Protein AF-A0AA91J9B1-F1 (afdb_monomer_lite)

Sequence (90 aa):
MLNTQFSPWPSFTQEEADAVSQVLLSNKVNYWTGTECREFEKEFAAWAGTDYAVALANGTLALDVALQAMGIGEGIVCQMTKRFTLSMTR

Secondary structure (DSSP, 8-state):
----SSPPSS---HHHHHHHHHHHHHT--STTT--HHHHHHHHHHHHHT-S-----S-HHHHHHHHHHHTT--TT--B--SSS--B----

Radius of gyration: 18.61 Å; chains: 1; bounding box: 40×42×41 Å

Organism: Faucicola osloensis (NCBI:txid34062)

pLDDT: mean 83.71, std 16.19, range [38.09, 97.62]

InterPro domains:
  IPR000653 DegT/DnrJ/EryC1/StrS aminotransferase [PF01041] (13-80)
  IPR015421 Pyridoxal phosphate-dependent transferase, major domain [G3DSA:3.40.640.10] (3-85)
  IPR015424 Pyridoxal phosphate-dependent transferase [SSF53383] (7-75)

Structure (mmCIF, N/CA/C/O backbone):
data_AF-A0AA91J9B1-F1
#
_entry.id   AF-A0AA91J9B1-F1
#
loop_
_atom_site.group_PDB
_atom_site.id
_atom_site.type_symbol
_atom_site.label_atom_id
_atom_site.label_alt_id
_atom_site.label_comp_id
_atom_site.label_asym_id
_atom_site.label_entity_id
_atom_site.label_seq_id
_atom_site.pdbx_PDB_ins_code
_atom_site.Cartn_x
_atom_site.Cartn_y
_atom_site.Cartn_z
_atom_site.occupancy
_atom_site.B_iso_or_equiv
_atom_site.auth_seq_id
_atom_site.auth_comp_id
_atom_site.auth_asym_id
_atom_site.auth_atom_id
_atom_site.pdbx_PDB_model_num
ATOM 1 N N . MET A 1 1 ? -7.771 28.305 10.579 1.00 53.78 1 MET A N 1
ATOM 2 C CA . MET A 1 1 ? -8.366 27.507 9.486 1.00 53.78 1 MET A CA 1
ATOM 3 C C . MET A 1 1 ? -8.081 28.246 8.189 1.00 53.78 1 MET A C 1
ATOM 5 O O . MET A 1 1 ? -8.303 29.451 8.156 1.00 53.78 1 MET A O 1
ATOM 9 N N . LEU A 1 2 ? -7.482 27.586 7.195 1.00 54.97 2 LEU A N 1
ATOM 10 C CA . LEU A 1 2 ? -7.172 28.210 5.904 1.00 54.97 2 LEU A CA 1
ATOM 11 C C . LEU A 1 2 ? -8.498 28.543 5.211 1.00 54.97 2 LEU A C 1
ATOM 13 O O . LEU A 1 2 ? -9.292 27.650 4.940 1.00 54.97 2 LEU A O 1
ATOM 17 N N . ASN A 1 3 ? -8.773 29.831 5.014 1.00 61.12 3 ASN A N 1
ATOM 18 C CA . ASN A 1 3 ? -10.029 30.316 4.445 1.00 61.12 3 ASN A CA 1
ATOM 19 C C . ASN A 1 3 ? -9.965 30.215 2.910 1.00 61.12 3 ASN A C 1
ATOM 21 O O . ASN A 1 3 ? -9.839 31.221 2.215 1.00 61.12 3 ASN A O 1
ATOM 25 N N . THR A 1 4 ? -9.930 28.984 2.393 1.00 76.62 4 THR A N 1
ATOM 26 C CA . THR A 1 4 ? -9.816 28.675 0.960 1.00 76.62 4 THR A CA 1
ATOM 27 C C . THR A 1 4 ? -11.034 27.901 0.470 1.00 76.62 4 THR A C 1
ATOM 29 O O . THR A 1 4 ? -11.628 27.133 1.216 1.00 76.62 4 THR A O 1
ATOM 32 N N . GLN A 1 5 ? -11.379 28.062 -0.810 1.00 78.56 5 GLN A N 1
ATOM 33 C CA . GLN A 1 5 ? -12.467 27.324 -1.470 1.00 78.56 5 GLN A CA 1
ATOM 34 C C . GLN A 1 5 ? -12.182 25.815 -1.613 1.00 78.56 5 GLN A C 1
ATOM 36 O O . GLN A 1 5 ? -13.083 25.035 -1.906 1.00 78.56 5 GLN A O 1
ATOM 41 N N . PHE A 1 6 ? -10.930 25.407 -1.410 1.00 78.25 6 PHE A N 1
ATOM 42 C CA . PHE A 1 6 ? -10.484 24.022 -1.474 1.00 78.25 6 PHE A CA 1
ATOM 43 C C . PHE A 1 6 ? -10.335 23.431 -0.076 1.00 78.25 6 PHE A C 1
ATOM 45 O O . PHE A 1 6 ? -9.934 24.135 0.857 1.00 78.25 6 PHE A O 1
ATOM 52 N N . SER A 1 7 ? -10.596 22.127 0.036 1.00 77.62 7 SER A N 1
ATOM 53 C CA . SER A 1 7 ? -10.265 21.359 1.232 1.00 77.62 7 SER A CA 1
ATOM 54 C C . SER A 1 7 ? -8.769 21.490 1.551 1.00 77.62 7 SER A C 1
ATOM 56 O O . SER A 1 7 ? -7.944 21.476 0.630 1.00 77.62 7 SER A O 1
ATOM 58 N N . PRO A 1 8 ? -8.398 21.624 2.835 1.00 85.00 8 PRO A N 1
ATOM 59 C CA . PRO A 1 8 ? -6.998 21.654 3.240 1.00 85.00 8 PRO A CA 1
ATOM 60 C C . PRO A 1 8 ? -6.312 20.332 2.876 1.00 85.00 8 PRO A C 1
ATOM 62 O O . PRO A 1 8 ? -6.939 19.280 2.905 1.00 85.00 8 PRO A O 1
ATOM 65 N N . TRP A 1 9 ? -5.023 20.376 2.534 1.00 81.31 9 TRP A N 1
ATOM 66 C CA . TRP A 1 9 ? -4.254 19.176 2.198 1.00 81.31 9 TRP A CA 1
ATOM 67 C C . TRP A 1 9 ? -3.155 18.913 3.237 1.00 81.31 9 TRP A C 1
ATOM 69 O O . TRP A 1 9 ? -2.380 19.833 3.516 1.00 81.31 9 TRP A O 1
ATOM 79 N N . PRO A 1 10 ? -3.026 17.681 3.767 1.00 86.44 10 PRO A N 1
ATOM 80 C CA . PRO A 1 10 ? -3.935 16.540 3.600 1.00 86.44 10 PRO A CA 1
ATOM 81 C C . PRO A 1 10 ? -5.266 16.742 4.350 1.00 86.44 10 PRO A C 1
ATOM 83 O O . PRO A 1 10 ? -5.307 17.411 5.383 1.00 86.44 10 PRO A O 1
ATOM 86 N N . SER A 1 11 ? -6.344 16.154 3.827 1.00 87.38 11 SER A N 1
ATOM 87 C CA . SER A 1 11 ? -7.665 16.144 4.466 1.00 87.38 11 SER A CA 1
ATOM 88 C C . SER A 1 11 ? -7.978 14.723 4.904 1.00 87.38 11 SER A C 1
ATOM 90 O O . SER A 1 11 ? -7.998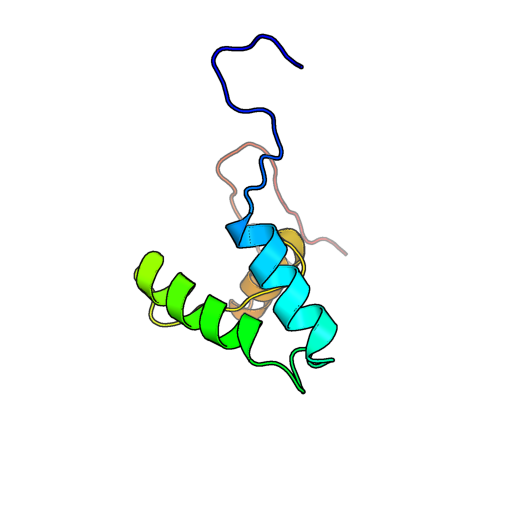 13.835 4.061 1.00 87.38 11 SER A O 1
ATOM 92 N N . PHE A 1 12 ? -8.249 14.534 6.191 1.00 90.69 12 PHE A N 1
ATOM 93 C CA . PHE A 1 12 ? -8.705 13.265 6.750 1.00 90.69 12 PHE A CA 1
ATOM 94 C C . PHE A 1 12 ? -10.092 13.455 7.362 1.00 90.69 12 PHE A C 1
ATOM 96 O O . PHE A 1 12 ? -10.403 14.513 7.917 1.00 90.69 12 PHE A O 1
ATOM 103 N N . THR A 1 13 ? -10.916 12.429 7.258 1.00 93.19 13 THR A N 1
ATOM 104 C CA . THR A 1 13 ? -12.248 12.305 7.841 1.00 93.19 13 THR A CA 1
ATOM 105 C C . THR A 1 13 ? -12.223 11.300 8.997 1.00 93.19 13 THR A C 1
ATOM 107 O O . THR A 1 13 ? -11.195 10.693 9.310 1.00 93.19 13 THR A O 1
ATOM 110 N N . GLN A 1 14 ? -13.366 11.130 9.668 1.00 95.44 14 GLN A N 1
ATOM 111 C CA . GLN A 1 14 ? -13.495 10.136 10.734 1.00 95.44 14 GLN A CA 1
ATOM 112 C C . GLN A 1 14 ? -13.321 8.703 10.205 1.00 95.44 14 GLN A C 1
ATOM 114 O O . GLN A 1 14 ? -12.810 7.853 10.924 1.00 95.44 14 GLN A O 1
ATOM 119 N N . GLU A 1 15 ? -13.685 8.454 8.946 1.00 95.12 15 GLU A N 1
ATOM 120 C CA . GLU A 1 15 ? -13.577 7.138 8.318 1.00 95.12 15 GLU A CA 1
ATOM 121 C C . GLU A 1 15 ? -12.120 6.660 8.251 1.00 95.12 15 GLU A C 1
ATOM 123 O O . GLU A 1 15 ? -11.819 5.554 8.703 1.00 95.12 15 GLU A O 1
ATOM 128 N N . GLU A 1 16 ? -11.186 7.506 7.789 1.00 93.69 16 GLU A N 1
ATOM 129 C CA . GLU A 1 16 ? -9.768 7.127 7.761 1.00 93.69 16 GLU A CA 1
ATOM 130 C C . GLU A 1 16 ? -9.197 6.947 9.175 1.00 93.69 16 GLU A C 1
ATOM 132 O O . GLU A 1 16 ? -8.378 6.055 9.407 1.00 93.69 16 GLU A O 1
ATOM 137 N N . ALA A 1 17 ? -9.633 7.767 10.138 1.00 96.38 17 ALA A N 1
ATOM 138 C CA . ALA A 1 17 ? -9.188 7.653 11.527 1.00 96.38 17 ALA A CA 1
ATOM 139 C C . ALA A 1 17 ? -9.647 6.333 12.172 1.00 96.38 17 ALA A C 1
ATOM 141 O O . ALA A 1 17 ? -8.856 5.665 12.848 1.00 96.38 17 ALA A O 1
ATOM 142 N N . ASP A 1 18 ? -10.897 5.935 11.934 1.00 97.06 18 ASP A N 1
ATOM 143 C CA . ASP A 1 18 ? -11.465 4.694 12.455 1.00 97.06 18 ASP A CA 1
ATOM 144 C C . ASP A 1 18 ? -10.796 3.471 11.825 1.00 97.06 18 ASP A C 1
ATOM 146 O O . ASP A 1 18 ? -10.440 2.538 12.549 1.00 97.06 18 ASP A O 1
ATOM 150 N N . ALA A 1 19 ? -10.544 3.497 10.512 1.00 94.94 19 ALA A N 1
ATOM 151 C CA . ALA A 1 19 ? -9.829 2.429 9.817 1.00 94.94 19 ALA A CA 1
ATOM 152 C C . ALA A 1 19 ? -8.427 2.213 10.414 1.00 94.94 19 ALA A C 1
ATOM 154 O O . ALA A 1 19 ? -8.075 1.099 10.807 1.00 94.94 19 ALA A O 1
ATOM 155 N N . VAL A 1 20 ? -7.646 3.286 10.591 1.00 95.06 20 VAL A N 1
ATOM 156 C CA . VAL A 1 20 ? -6.307 3.197 11.203 1.00 95.06 20 VAL A CA 1
ATOM 157 C C . VAL A 1 20 ? -6.384 2.688 12.647 1.00 95.06 20 VAL A C 1
ATOM 159 O O . VAL A 1 20 ? -5.584 1.838 13.047 1.00 95.06 20 VAL A O 1
ATOM 162 N N . SER A 1 21 ? -7.358 3.165 13.427 1.00 96.56 21 SER A N 1
ATOM 163 C CA . SER A 1 21 ? -7.570 2.734 14.814 1.00 96.56 21 SER A CA 1
ATOM 164 C C . SER A 1 21 ? -7.845 1.230 14.913 1.00 96.56 21 SER A C 1
ATOM 166 O O . SER A 1 21 ? -7.232 0.542 15.733 1.00 96.56 21 SER A O 1
ATOM 168 N N . GLN A 1 22 ? -8.695 0.687 14.038 1.00 95.00 22 GLN A N 1
ATOM 169 C CA . GLN A 1 22 ? -9.010 -0.744 14.008 1.00 95.00 22 GLN A CA 1
ATOM 170 C C . GLN A 1 22 ? -7.766 -1.599 13.741 1.00 95.00 22 GLN A C 1
ATOM 172 O O . GLN A 1 22 ? -7.526 -2.579 14.453 1.00 95.00 22 GLN A O 1
ATOM 177 N N . VAL A 1 23 ? -6.926 -1.202 12.781 1.00 95.19 23 VAL A N 1
ATOM 178 C CA . VAL A 1 23 ? -5.680 -1.920 12.466 1.00 95.19 23 VAL A CA 1
ATOM 179 C C . VAL A 1 23 ? -4.718 -1.894 13.646 1.00 95.19 23 VAL A C 1
ATOM 181 O O . VAL A 1 23 ? -4.195 -2.943 14.034 1.00 95.19 23 VAL A O 1
ATOM 184 N N . LEU A 1 24 ? -4.524 -0.725 14.259 1.00 95.19 24 LEU A N 1
ATOM 185 C CA . LEU A 1 24 ? -3.638 -0.570 15.413 1.00 95.19 24 LEU A CA 1
ATOM 186 C C . LEU A 1 24 ? -4.105 -1.414 16.605 1.00 95.19 24 LEU A C 1
ATOM 188 O O . LE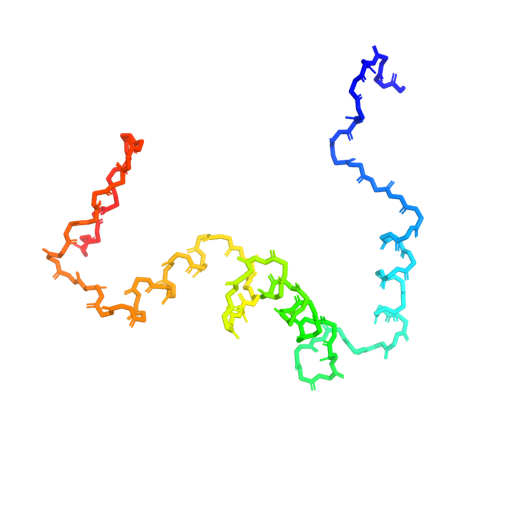U A 1 24 ? -3.315 -2.176 17.163 1.00 95.19 24 LEU A O 1
ATOM 192 N N . LEU A 1 25 ? -5.391 -1.338 16.961 1.00 95.88 25 LEU A N 1
ATOM 193 C CA . LEU A 1 25 ? -5.959 -2.085 18.088 1.00 95.88 25 LEU A CA 1
ATOM 194 C C . LEU A 1 25 ? -5.992 -3.601 17.839 1.00 95.88 25 LEU A C 1
ATOM 196 O O . LEU A 1 25 ? -5.927 -4.381 18.789 1.00 95.88 25 LEU A O 1
ATOM 200 N N . SER A 1 26 ? -6.036 -4.036 16.576 1.00 94.00 26 SER A N 1
ATOM 201 C CA . SER A 1 26 ? -5.983 -5.459 16.220 1.00 94.00 26 SER A CA 1
ATOM 202 C C . SER A 1 26 ? -4.607 -6.108 16.432 1.00 94.00 26 SER A C 1
ATOM 204 O O . SER A 1 26 ? -4.513 -7.336 16.439 1.00 94.00 26 SER A O 1
ATOM 206 N N . ASN A 1 27 ? -3.536 -5.312 16.578 1.00 93.12 27 ASN A N 1
ATOM 207 C CA . ASN A 1 27 ? -2.127 -5.742 16.559 1.00 93.12 27 ASN A CA 1
ATOM 208 C C . ASN A 1 27 ? -1.678 -6.458 15.264 1.00 93.12 27 ASN A C 1
ATOM 210 O O . ASN A 1 27 ? -0.564 -6.984 15.186 1.00 93.12 27 ASN A O 1
ATOM 214 N N . LYS A 1 28 ? -2.505 -6.461 14.213 1.00 93.44 28 LYS A N 1
ATOM 215 C CA . LYS A 1 28 ? -2.209 -7.077 12.912 1.00 93.44 28 LYS A CA 1
ATOM 216 C C . LYS A 1 28 ? -1.654 -6.048 11.925 1.00 93.44 28 LYS A C 1
ATOM 218 O O . LYS A 1 28 ? -2.221 -5.794 10.871 1.00 93.44 28 LYS A O 1
ATOM 223 N N . VAL A 1 29 ? -0.535 -5.435 12.298 1.00 91.50 29 VAL A N 1
ATOM 224 C CA . VAL A 1 29 ? 0.012 -4.234 11.637 1.00 91.50 29 VAL A CA 1
ATOM 225 C C . VAL A 1 29 ? 0.957 -4.518 10.464 1.00 91.50 29 VAL A C 1
ATOM 227 O O . VAL A 1 29 ? 1.630 -3.614 9.977 1.00 91.50 29 VAL A O 1
ATOM 230 N N . ASN A 1 30 ? 1.084 -5.772 10.032 1.00 90.75 30 ASN A N 1
ATOM 231 C CA . ASN A 1 30 ? 1.996 -6.145 8.956 1.00 90.75 30 ASN A CA 1
ATOM 232 C C . ASN A 1 30 ? 1.353 -7.135 7.983 1.00 90.75 30 ASN A C 1
ATOM 234 O O . ASN A 1 30 ? 0.315 -7.725 8.260 1.00 90.75 30 ASN A O 1
ATOM 238 N N . TYR A 1 31 ? 2.022 -7.346 6.855 1.00 88.50 31 TYR A N 1
ATOM 239 C CA . TYR A 1 31 ? 1.544 -8.180 5.752 1.00 88.50 31 TYR A CA 1
ATOM 240 C C . TYR A 1 31 ? 1.439 -9.686 6.084 1.00 88.50 31 TYR A C 1
ATOM 242 O O . TYR A 1 31 ? 0.817 -10.457 5.347 1.00 88.50 31 TYR A O 1
ATOM 250 N N . TRP A 1 32 ? 2.082 -10.123 7.173 1.00 86.75 32 TRP A N 1
ATOM 251 C CA . TRP A 1 32 ? 2.046 -11.508 7.643 1.00 86.75 32 TRP A CA 1
ATOM 252 C C . TRP A 1 32 ? 0.818 -11.780 8.514 1.00 86.75 32 TRP A C 1
ATOM 254 O O . TRP A 1 32 ? 0.198 -12.833 8.394 1.00 86.75 32 TRP A O 1
ATOM 264 N N . THR A 1 33 ? 0.472 -10.848 9.405 1.00 86.94 33 THR A N 1
ATOM 265 C CA . THR A 1 33 ? -0.615 -11.017 10.382 1.00 86.94 33 THR A CA 1
ATOM 266 C C . THR A 1 33 ? -1.913 -10.318 9.985 1.00 86.94 33 THR A C 1
ATOM 268 O O . THR A 1 33 ? -2.981 -10.736 10.436 1.00 86.94 33 THR A O 1
ATOM 271 N N . GLY A 1 34 ? -1.831 -9.269 9.167 1.00 90.69 34 GLY A N 1
ATOM 272 C CA . GLY A 1 34 ? -2.947 -8.454 8.698 1.00 90.69 34 GLY A CA 1
ATOM 273 C C . GLY A 1 34 ? -3.321 -8.724 7.245 1.00 90.69 34 GLY A C 1
ATOM 274 O O . GLY A 1 34 ? -2.514 -9.191 6.441 1.00 90.69 34 GLY A O 1
ATOM 275 N N . THR A 1 35 ? -4.576 -8.425 6.916 1.00 94.25 35 THR A N 1
ATOM 276 C CA . THR A 1 35 ? -5.156 -8.616 5.577 1.00 94.25 35 THR A CA 1
ATOM 277 C C . THR A 1 35 ? -5.453 -7.308 4.856 1.00 94.25 35 THR A C 1
ATOM 279 O O . THR A 1 35 ? -5.632 -7.343 3.647 1.00 94.25 35 THR A O 1
ATOM 282 N N . GLU A 1 36 ? -5.439 -6.169 5.554 1.00 94.62 36 GLU A N 1
ATOM 283 C CA . GLU A 1 36 ? -5.805 -4.851 5.010 1.00 94.62 36 GLU A CA 1
ATOM 284 C C . GLU A 1 36 ? -5.114 -4.524 3.688 1.00 94.62 36 GLU A C 1
ATOM 286 O O . GLU A 1 36 ? -5.767 -4.147 2.724 1.00 94.62 36 GLU A O 1
ATOM 291 N N . CYS A 1 37 ? -3.798 -4.743 3.587 1.00 93.56 37 CYS A N 1
ATOM 292 C CA . CYS A 1 37 ? -3.088 -4.470 2.339 1.00 93.56 37 CYS A CA 1
ATOM 293 C C . CYS A 1 37 ? -3.518 -5.392 1.186 1.00 93.56 37 CYS A C 1
ATOM 295 O O . CYS A 1 37 ? -3.526 -4.950 0.043 1.00 93.56 37 CYS A O 1
ATOM 297 N N . ARG A 1 38 ? -3.899 -6.647 1.467 1.00 94.12 38 ARG A N 1
ATOM 298 C CA . ARG A 1 38 ? -4.374 -7.590 0.439 1.00 94.12 38 ARG A CA 1
ATOM 299 C C . ARG A 1 38 ? -5.777 -7.243 -0.035 1.00 94.12 38 ARG A C 1
ATOM 301 O O . ARG A 1 38 ? -6.076 -7.409 -1.212 1.00 94.12 38 ARG A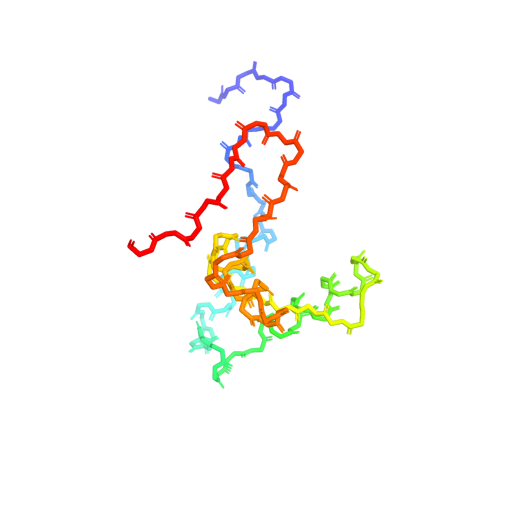 O 1
ATOM 308 N N . GLU A 1 39 ? -6.642 -6.802 0.874 1.00 95.25 39 GLU A N 1
ATOM 309 C CA . GLU A 1 39 ? -7.979 -6.340 0.497 1.00 95.25 39 GLU A CA 1
ATOM 310 C C . GLU A 1 39 ? -7.885 -5.030 -0.292 1.00 95.25 39 GLU A C 1
ATOM 312 O O . GLU A 1 39 ? -8.452 -4.945 -1.379 1.00 95.25 39 GLU A O 1
ATOM 317 N N . PHE A 1 40 ? -7.035 -4.095 0.145 1.00 95.62 40 PHE A N 1
ATOM 318 C CA . PHE A 1 40 ? -6.729 -2.882 -0.612 1.00 95.62 40 PHE A CA 1
ATOM 319 C C . PHE A 1 40 ? -6.225 -3.186 -2.029 1.00 95.62 40 PHE A C 1
ATOM 321 O O . PHE A 1 40 ? -6.668 -2.559 -2.982 1.00 95.62 40 PHE A O 1
ATOM 328 N N . GLU A 1 41 ? -5.331 -4.161 -2.207 1.00 96.62 41 GLU A N 1
ATOM 329 C CA . GLU A 1 41 ? -4.866 -4.560 -3.542 1.00 96.62 41 GLU A CA 1
ATOM 330 C C . GLU A 1 41 ? -5.996 -5.075 -4.436 1.00 96.62 41 GLU A C 1
ATOM 332 O O . GLU A 1 41 ? -6.052 -4.713 -5.610 1.00 96.62 41 GLU A O 1
ATOM 337 N N . LYS A 1 42 ? -6.918 -5.887 -3.906 1.00 96.94 42 LYS A N 1
ATOM 338 C CA . LYS A 1 42 ? -8.071 -6.377 -4.679 1.00 96.94 42 LYS A CA 1
ATOM 339 C C . LYS A 1 42 ? -9.003 -5.236 -5.072 1.00 96.94 42 LYS A C 1
ATOM 341 O O . LYS A 1 42 ? -9.423 -5.160 -6.225 1.00 96.94 42 LYS A O 1
ATOM 346 N N . GLU A 1 43 ? -9.316 -4.356 -4.125 1.00 97.25 43 GLU A N 1
ATOM 347 C CA . GLU A 1 43 ? -10.160 -3.183 -4.359 1.00 97.25 43 GLU A CA 1
ATOM 348 C C . GLU A 1 43 ? -9.514 -2.236 -5.370 1.00 97.25 43 GLU A C 1
ATOM 350 O O . GLU A 1 43 ? -10.175 -1.765 -6.295 1.00 97.25 43 GLU A O 1
ATOM 355 N N . PHE A 1 44 ? -8.205 -2.013 -5.249 1.00 96.81 44 PHE A N 1
ATOM 356 C CA . PHE A 1 44 ? -7.453 -1.159 -6.155 1.00 96.81 44 PHE A CA 1
ATOM 357 C C . PHE A 1 44 ? -7.345 -1.762 -7.557 1.00 96.81 44 PHE A C 1
ATOM 359 O O . PHE A 1 44 ? -7.506 -1.035 -8.533 1.00 96.81 44 PHE A O 1
ATOM 366 N N . ALA A 1 45 ? -7.127 -3.075 -7.681 1.00 96.94 45 ALA A N 1
ATOM 367 C CA . ALA A 1 45 ? -7.133 -3.771 -8.969 1.00 96.94 45 ALA A CA 1
ATOM 368 C C . ALA A 1 45 ? -8.504 -3.655 -9.655 1.00 96.94 45 ALA A C 1
ATOM 370 O O . ALA A 1 45 ? -8.588 -3.281 -10.827 1.00 96.94 45 ALA A O 1
ATOM 371 N N . ALA A 1 46 ? -9.588 -3.872 -8.901 1.00 97.62 46 ALA A N 1
ATOM 372 C CA . ALA A 1 46 ? -10.950 -3.708 -9.401 1.00 97.62 46 ALA A CA 1
ATOM 373 C C . ALA A 1 46 ? -11.244 -2.258 -9.825 1.00 97.62 46 ALA A C 1
ATOM 375 O O . ALA A 1 46 ? -11.829 -2.031 -10.883 1.00 97.62 46 ALA A O 1
ATOM 376 N N . TRP A 1 47 ? -10.807 -1.275 -9.033 1.00 97.56 47 TRP A N 1
ATOM 377 C CA . TRP A 1 47 ? -10.965 0.147 -9.340 1.00 97.56 47 TRP A CA 1
ATOM 378 C C . TRP A 1 47 ? -10.150 0.582 -10.568 1.00 97.56 47 TRP A C 1
ATOM 380 O O . TRP A 1 47 ? -10.653 1.325 -11.411 1.00 97.56 47 TRP A O 1
ATOM 390 N N . ALA A 1 48 ? -8.910 0.102 -10.695 1.00 96.56 48 ALA A N 1
ATOM 391 C CA . ALA A 1 48 ? -8.014 0.416 -11.806 1.00 96.56 48 ALA A CA 1
ATOM 392 C C . ALA A 1 48 ? -8.342 -0.364 -13.094 1.00 96.56 48 ALA A C 1
ATOM 394 O O . ALA A 1 48 ? -7.817 -0.029 -14.157 1.00 96.56 48 ALA A O 1
ATOM 395 N N . GLY A 1 49 ? -9.193 -1.393 -13.014 1.00 96.38 49 GLY A N 1
ATOM 396 C CA . GLY A 1 49 ? -9.531 -2.262 -14.140 1.00 96.38 49 GLY A CA 1
ATOM 397 C C . GLY A 1 49 ? -8.382 -3.182 -14.561 1.00 96.38 49 GLY A C 1
ATOM 398 O O . GLY A 1 49 ? -8.230 -3.459 -15.751 1.00 96.38 49 GLY A O 1
ATOM 399 N N . THR A 1 50 ? -7.554 -3.622 -13.611 1.00 96.50 50 THR A N 1
ATOM 400 C CA . THR A 1 50 ? -6.434 -4.545 -13.845 1.00 96.50 50 THR A CA 1
ATOM 401 C C . THR A 1 50 ? -6.682 -5.887 -13.163 1.00 96.50 50 THR A C 1
ATOM 403 O O . THR A 1 50 ? -7.390 -5.969 -12.164 1.00 96.50 50 THR A O 1
ATOM 406 N N . ASP A 1 51 ? -6.064 -6.954 -13.676 1.00 95.94 51 ASP A N 1
ATOM 407 C CA . ASP A 1 51 ? -6.186 -8.287 -13.065 1.00 95.94 51 ASP A CA 1
ATOM 408 C C . ASP A 1 51 ? -5.472 -8.373 -11.705 1.00 95.94 51 ASP A C 1
ATOM 410 O O . ASP A 1 51 ? -5.857 -9.152 -10.834 1.00 95.94 51 ASP A O 1
ATOM 414 N N . TYR A 1 52 ? -4.419 -7.569 -11.522 1.00 95.06 52 TYR A N 1
ATOM 415 C CA . TYR A 1 52 ? -3.560 -7.588 -10.341 1.00 95.06 52 TYR A CA 1
ATOM 416 C C . TYR A 1 52 ? -3.144 -6.174 -9.926 1.00 95.06 52 TYR A C 1
ATOM 418 O O . TYR A 1 52 ? -2.968 -5.289 -10.770 1.00 95.06 52 TYR A O 1
ATOM 426 N N . ALA A 1 53 ? -2.921 -5.995 -8.624 1.00 96.19 53 ALA A N 1
ATOM 427 C CA . ALA A 1 53 ? -2.265 -4.837 -8.029 1.00 96.19 53 ALA A CA 1
ATOM 428 C C . ALA A 1 53 ? -1.371 -5.296 -6.867 1.00 96.19 53 ALA A C 1
ATOM 430 O O . ALA A 1 53 ? -1.657 -6.306 -6.229 1.00 96.19 53 ALA A O 1
ATOM 431 N N . VAL A 1 54 ? -0.284 -4.562 -6.612 1.00 94.62 54 VAL A N 1
ATOM 432 C CA . VAL A 1 54 ? 0.666 -4.845 -5.525 1.00 94.62 54 VAL A CA 1
ATOM 433 C C . VAL A 1 54 ? 0.969 -3.547 -4.782 1.00 94.62 54 VAL A C 1
ATOM 435 O O . VAL A 1 54 ? 1.442 -2.579 -5.382 1.00 94.62 54 VAL A O 1
ATOM 438 N N . ALA A 1 55 ? 0.705 -3.522 -3.478 1.00 94.50 55 ALA A N 1
ATOM 439 C CA . ALA A 1 55 ? 0.965 -2.385 -2.612 1.00 94.50 55 ALA A CA 1
ATOM 440 C C . ALA A 1 55 ? 2.437 -2.370 -2.179 1.00 94.50 55 ALA A C 1
ATOM 442 O O . ALA A 1 55 ? 2.980 -3.353 -1.676 1.00 94.50 55 ALA A O 1
ATOM 443 N N . LEU A 1 56 ? 3.090 -1.223 -2.356 1.00 94.25 56 LEU A N 1
ATOM 444 C CA . LEU A 1 56 ? 4.498 -1.013 -2.022 1.00 94.25 56 LEU A CA 1
ATOM 445 C C . LEU A 1 56 ? 4.661 0.232 -1.152 1.00 94.25 56 LEU A C 1
ATOM 447 O O . LEU A 1 56 ? 3.771 1.074 -1.065 1.00 94.25 56 LEU A O 1
ATOM 451 N N . ALA A 1 57 ? 5.828 0.363 -0.520 1.00 92.69 57 ALA A N 1
ATOM 452 C CA . ALA A 1 57 ? 6.094 1.435 0.439 1.00 92.69 57 ALA A CA 1
ATOM 453 C C . ALA A 1 57 ? 6.020 2.851 -0.166 1.00 92.69 57 ALA A C 1
ATOM 455 O O . ALA A 1 57 ? 5.722 3.806 0.547 1.00 92.69 57 ALA A O 1
ATOM 456 N N . ASN A 1 58 ? 6.343 3.011 -1.455 1.00 92.69 58 ASN A N 1
ATOM 457 C CA . ASN A 1 58 ? 6.257 4.280 -2.179 1.00 92.69 58 ASN A CA 1
ATOM 458 C C . ASN A 1 58 ? 6.314 4.070 -3.704 1.00 92.69 58 ASN A C 1
ATOM 460 O O . ASN A 1 58 ? 6.635 2.984 -4.190 1.00 92.69 58 ASN A O 1
ATOM 464 N N . GLY A 1 59 ? 6.044 5.142 -4.457 1.00 88.19 59 GLY A N 1
ATOM 465 C CA . GLY A 1 59 ? 6.031 5.117 -5.922 1.00 88.19 59 GLY A CA 1
ATOM 466 C C . GLY A 1 59 ? 7.395 4.861 -6.572 1.00 88.19 59 GLY A C 1
ATOM 467 O O . GLY A 1 59 ? 7.451 4.241 -7.629 1.00 88.19 59 GLY A O 1
ATOM 468 N N . THR A 1 60 ? 8.501 5.274 -5.949 1.00 91.06 60 THR A N 1
ATOM 469 C CA . THR A 1 60 ? 9.846 5.015 -6.491 1.00 91.06 60 THR A CA 1
ATOM 470 C C . THR A 1 60 ? 10.160 3.523 -6.484 1.00 91.06 60 THR A C 1
ATOM 472 O O . THR A 1 60 ? 10.614 2.992 -7.492 1.00 91.06 60 THR A O 1
ATOM 475 N N . LEU A 1 61 ? 9.859 2.835 -5.378 1.00 91.06 61 LEU A N 1
ATOM 476 C CA . LEU A 1 61 ? 10.019 1.385 -5.279 1.00 91.06 61 LEU A CA 1
ATOM 477 C C . LEU A 1 61 ? 9.090 0.652 -6.253 1.00 91.06 61 LEU A C 1
ATOM 479 O O . LEU A 1 61 ? 9.491 -0.344 -6.844 1.00 91.06 61 LEU A O 1
ATOM 483 N N . ALA A 1 62 ? 7.872 1.164 -6.455 1.00 91.62 62 ALA A N 1
ATOM 484 C CA . ALA A 1 62 ? 6.948 0.600 -7.434 1.00 91.62 62 ALA A CA 1
ATOM 485 C C . ALA A 1 62 ? 7.499 0.647 -8.859 1.00 91.62 62 ALA A C 1
ATOM 487 O O . ALA A 1 62 ? 7.398 -0.340 -9.585 1.00 91.62 62 ALA A O 1
ATOM 488 N N . LEU A 1 63 ? 8.134 1.756 -9.240 1.00 90.31 63 LEU A N 1
ATOM 489 C CA . LEU A 1 63 ? 8.789 1.864 -10.540 1.00 90.31 63 LEU A CA 1
ATOM 490 C C . LEU A 1 63 ? 10.014 0.952 -10.640 1.00 90.31 63 LEU A C 1
ATOM 492 O O . LEU A 1 63 ? 10.161 0.271 -11.648 1.00 90.31 63 LEU A O 1
ATOM 496 N N . ASP A 1 64 ? 10.861 0.902 -9.613 1.00 89.88 64 ASP A N 1
ATOM 497 C CA . ASP A 1 64 ? 12.054 0.045 -9.617 1.00 89.88 64 ASP A CA 1
ATOM 498 C C . ASP A 1 64 ? 11.689 -1.439 -9.790 1.00 89.88 64 ASP A C 1
ATOM 500 O O . ASP A 1 64 ? 12.168 -2.098 -10.713 1.00 89.88 64 ASP A O 1
ATOM 504 N N . VAL A 1 65 ? 10.746 -1.946 -8.988 1.00 90.69 65 VAL A N 1
ATOM 505 C CA . VAL A 1 65 ? 10.269 -3.335 -9.094 1.00 90.69 65 VAL A CA 1
ATOM 506 C C . VAL A 1 65 ? 9.609 -3.598 -10.450 1.00 90.69 65 VAL A C 1
ATOM 508 O O . VAL A 1 65 ? 9.825 -4.661 -11.030 1.00 90.69 65 VAL A O 1
ATOM 511 N N . ALA A 1 66 ? 8.841 -2.647 -10.992 1.00 90.00 66 ALA A N 1
ATOM 512 C CA . ALA A 1 66 ? 8.227 -2.800 -12.310 1.00 90.00 66 ALA A CA 1
ATOM 513 C C . ALA A 1 66 ? 9.277 -2.904 -13.430 1.00 90.00 66 ALA A C 1
ATOM 515 O O . ALA A 1 66 ? 9.172 -3.780 -14.289 1.00 90.00 66 ALA A O 1
ATOM 516 N N . LEU A 1 67 ? 10.316 -2.062 -13.403 1.00 89.56 67 LEU A N 1
ATOM 517 C CA . LEU A 1 67 ? 11.412 -2.111 -14.375 1.00 89.56 67 LEU A CA 1
ATOM 518 C C . LEU A 1 67 ? 12.184 -3.432 -14.279 1.00 89.56 67 LEU A C 1
ATOM 520 O O . LEU A 1 67 ? 12.441 -4.072 -15.302 1.00 89.56 67 LEU A O 1
ATOM 524 N N . GLN A 1 68 ? 12.483 -3.878 -13.057 1.00 88.75 68 GLN 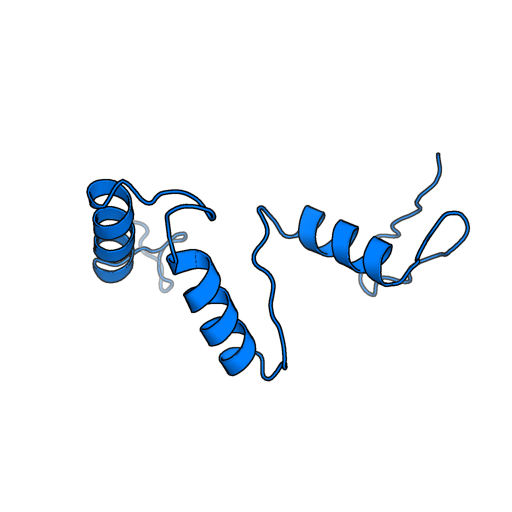A N 1
ATOM 525 C CA . GLN A 1 68 ? 13.129 -5.168 -12.816 1.00 88.75 68 GLN A CA 1
ATOM 526 C C . GLN A 1 68 ? 12.267 -6.336 -13.317 1.00 88.75 68 GLN A C 1
ATOM 528 O O . GLN A 1 68 ? 12.780 -7.230 -13.990 1.00 88.75 68 GLN A O 1
ATOM 533 N N . ALA A 1 69 ? 10.954 -6.314 -13.064 1.00 89.50 69 ALA A N 1
ATOM 534 C CA . ALA A 1 69 ? 10.018 -7.338 -13.531 1.00 89.50 69 ALA A CA 1
ATOM 535 C C . ALA A 1 69 ? 9.897 -7.384 -15.064 1.00 89.50 69 ALA A C 1
ATOM 537 O O . ALA A 1 69 ? 9.701 -8.454 -15.637 1.00 89.50 69 ALA A O 1
ATOM 538 N N . MET A 1 70 ? 10.061 -6.242 -15.739 1.00 88.69 70 MET A N 1
ATOM 539 C CA . MET A 1 70 ? 10.124 -6.160 -17.203 1.00 88.69 70 MET A CA 1
ATOM 540 C C . MET A 1 70 ? 11.469 -6.626 -17.787 1.00 88.69 70 MET A C 1
ATOM 542 O O . MET A 1 70 ? 11.622 -6.653 -19.008 1.00 88.69 70 MET A O 1
ATOM 546 N N . GLY A 1 71 ? 12.452 -6.975 -16.950 1.00 85.62 71 GLY A N 1
ATOM 547 C CA . GLY A 1 71 ? 13.799 -7.338 -17.393 1.00 85.62 71 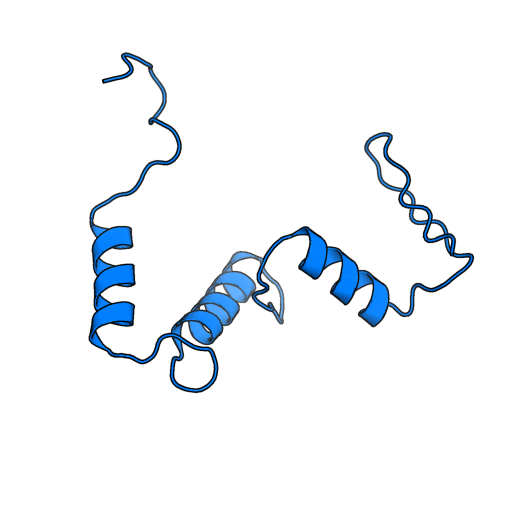GLY A CA 1
ATOM 548 C C . GLY A 1 71 ? 14.591 -6.153 -17.949 1.00 85.62 71 GLY A C 1
ATOM 549 O O . GLY A 1 71 ? 15.539 -6.348 -18.711 1.00 85.62 71 GLY A O 1
ATOM 550 N N . ILE A 1 72 ? 14.203 -4.922 -17.598 1.00 83.38 72 ILE A N 1
ATOM 551 C CA . ILE A 1 72 ? 14.921 -3.719 -18.009 1.00 83.38 72 ILE A CA 1
ATOM 552 C C . ILE A 1 72 ? 16.187 -3.616 -17.158 1.00 83.38 72 ILE A C 1
ATOM 554 O O . ILE A 1 72 ? 16.127 -3.402 -15.950 1.00 83.38 72 ILE A O 1
ATOM 558 N N . GLY A 1 73 ? 17.331 -3.805 -17.809 1.00 72.00 73 GLY A N 1
ATOM 559 C CA . GLY A 1 73 ? 18.650 -3.774 -17.191 1.00 72.00 73 GLY A CA 1
ATOM 560 C C . GLY A 1 73 ? 19.579 -2.746 -17.829 1.00 72.00 73 GLY A C 1
ATOM 561 O O . GLY A 1 73 ? 19.161 -1.841 -18.554 1.00 72.00 73 GLY A O 1
ATOM 562 N N . GLU A 1 74 ? 20.868 -2.901 -17.548 1.00 75.25 74 GLU A N 1
ATOM 563 C CA . GLU A 1 74 ? 21.919 -2.003 -18.024 1.00 75.25 74 GLU A CA 1
ATOM 564 C C . GLU A 1 74 ? 21.893 -1.845 -19.556 1.00 75.25 74 GLU A C 1
ATOM 566 O O . GLU A 1 74 ? 21.740 -2.811 -20.304 1.00 75.25 74 GLU A O 1
ATOM 571 N N . GLY A 1 75 ? 22.044 -0.604 -20.029 1.00 68.06 75 GLY A N 1
ATOM 572 C CA . GLY A 1 75 ? 22.071 -0.277 -21.460 1.00 68.06 75 GLY A CA 1
ATOM 573 C C . GLY A 1 75 ? 20.706 -0.017 -22.110 1.00 68.06 75 GLY A C 1
ATOM 574 O O . GLY A 1 75 ? 20.670 0.375 -23.277 1.00 68.06 75 GLY A O 1
ATOM 575 N N . ILE A 1 76 ? 19.592 -0.168 -21.383 1.00 70.56 76 ILE A N 1
ATOM 576 C CA . ILE A 1 76 ? 18.246 0.170 -21.876 1.00 70.56 76 ILE A CA 1
ATOM 577 C C . ILE A 1 76 ? 17.863 1.591 -21.439 1.00 70.56 76 ILE A C 1
ATOM 579 O O . ILE A 1 76 ? 17.954 1.948 -20.267 1.00 70.56 76 ILE A O 1
ATOM 583 N N . VAL A 1 77 ? 17.398 2.413 -22.387 1.00 67.44 77 VAL A N 1
ATOM 584 C CA . VAL A 1 77 ? 16.957 3.793 -22.125 1.00 67.44 77 VAL A CA 1
ATOM 585 C C . VAL A 1 77 ? 15.433 3.854 -22.068 1.00 67.44 77 VAL A C 1
ATOM 587 O O . VAL A 1 77 ? 14.758 3.662 -23.079 1.00 67.44 77 VAL A O 1
ATOM 590 N N . CYS A 1 78 ? 14.887 4.179 -20.894 1.00 63.94 78 CYS A N 1
ATOM 591 C CA . CYS A 1 78 ? 13.457 4.427 -20.721 1.00 63.94 78 CYS A CA 1
ATOM 592 C C . CYS A 1 78 ? 13.117 5.878 -21.093 1.00 63.94 78 CYS A C 1
ATOM 594 O O . CYS A 1 78 ? 13.527 6.826 -20.420 1.00 63.94 78 CYS A O 1
ATOM 596 N N . GLN A 1 79 ? 12.358 6.059 -22.173 1.00 61.72 79 GLN A N 1
ATOM 597 C CA . GLN A 1 79 ? 11.853 7.365 -22.600 1.00 61.72 79 GLN A CA 1
ATOM 598 C C . GLN A 1 79 ? 10.666 7.777 -21.717 1.00 61.72 79 GLN A C 1
ATOM 600 O O . GLN A 1 79 ? 9.566 7.249 -21.860 1.00 61.72 79 GLN A O 1
ATOM 605 N N . MET A 1 80 ? 10.877 8.736 -20.815 1.00 66.75 80 MET A N 1
ATOM 606 C CA . MET A 1 80 ? 9.816 9.326 -19.992 1.00 66.75 80 MET A CA 1
ATOM 607 C C . MET A 1 80 ? 9.326 10.641 -20.623 1.00 66.75 80 MET A C 1
ATOM 609 O O . MET A 1 80 ? 10.121 11.475 -21.054 1.00 66.75 80 MET A O 1
ATOM 613 N N . THR A 1 81 ? 8.006 10.852 -20.688 1.00 57.88 81 THR A N 1
ATOM 614 C CA . THR A 1 81 ? 7.363 11.924 -21.485 1.00 57.88 81 THR A CA 1
ATOM 615 C C . THR A 1 81 ? 7.542 13.340 -20.926 1.00 57.88 81 THR A C 1
ATOM 617 O O . THR A 1 81 ? 7.407 14.317 -21.663 1.00 57.88 81 THR A O 1
ATOM 620 N N . LYS A 1 82 ? 7.866 13.492 -19.638 1.00 49.38 82 LYS A N 1
ATOM 621 C CA . LYS A 1 82 ? 8.319 14.770 -19.066 1.00 49.38 82 LYS A CA 1
ATOM 622 C C . LYS A 1 82 ? 9.830 14.689 -18.924 1.00 49.38 82 LYS A C 1
ATOM 624 O O . LYS A 1 82 ? 10.309 13.703 -18.390 1.00 49.38 82 LYS A O 1
ATOM 629 N N . ARG A 1 83 ? 10.545 15.700 -19.428 1.00 47.34 83 ARG A N 1
ATOM 630 C CA . ARG A 1 83 ? 12.011 15.803 -19.587 1.00 47.34 83 ARG A CA 1
ATOM 631 C C . ARG A 1 83 ? 12.796 15.474 -18.295 1.00 47.34 83 ARG A C 1
ATOM 633 O O . ARG A 1 83 ? 13.303 16.369 -17.634 1.00 47.34 83 ARG A O 1
ATOM 640 N N . PHE A 1 84 ? 12.865 14.192 -17.954 1.00 43.41 84 PHE A N 1
ATOM 641 C CA . PHE A 1 84 ? 13.598 13.554 -16.865 1.00 43.41 84 PHE A CA 1
ATOM 642 C C . PHE A 1 84 ? 13.964 12.155 -17.369 1.00 43.41 84 PHE A C 1
ATOM 644 O O . PHE A 1 84 ? 13.121 11.265 -17.433 1.00 43.41 84 PHE A O 1
ATOM 651 N N . THR A 1 85 ? 15.212 11.979 -17.792 1.00 46.22 85 THR A N 1
ATOM 652 C CA . THR A 1 85 ? 15.731 10.681 -18.234 1.00 46.22 85 THR A CA 1
ATOM 653 C C . THR A 1 85 ? 16.251 9.927 -17.015 1.00 46.22 85 THR A C 1
ATOM 655 O O . THR A 1 85 ? 17.164 10.414 -16.351 1.00 46.22 85 THR A O 1
ATOM 658 N N . LEU A 1 86 ? 15.705 8.742 -16.725 1.00 54.19 86 LEU A N 1
ATOM 659 C CA . LEU A 1 86 ? 16.355 7.783 -15.830 1.00 54.19 86 LEU A CA 1
ATOM 660 C C . LEU A 1 86 ? 17.392 7.008 -16.649 1.00 54.19 86 LEU A C 1
ATOM 662 O O . LEU A 1 86 ? 17.038 6.185 -17.491 1.00 54.19 86 LEU A O 1
ATOM 666 N N . SER A 1 87 ? 18.670 7.304 -16.421 1.00 51.62 87 SER A N 1
ATOM 667 C CA . SER A 1 87 ? 19.783 6.486 -16.902 1.00 51.62 87 SER A CA 1
ATOM 668 C C . SER A 1 87 ? 20.244 5.599 -15.753 1.00 51.62 87 S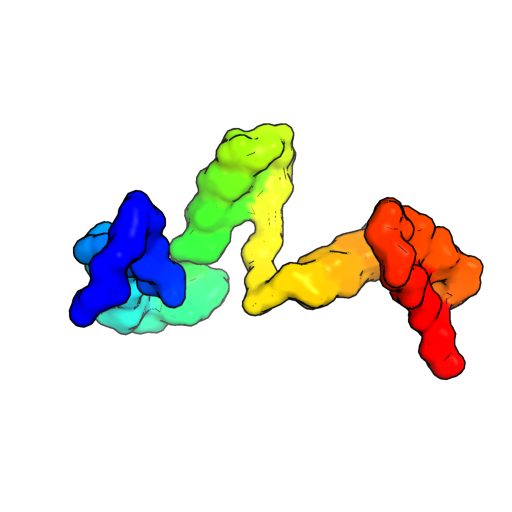ER A C 1
ATOM 670 O O . SER A 1 87 ? 20.777 6.107 -14.767 1.00 51.62 87 SER A O 1
ATOM 672 N N . MET A 1 88 ? 20.032 4.285 -15.859 1.00 48.91 88 MET A N 1
ATOM 673 C CA . MET A 1 88 ? 20.679 3.316 -14.974 1.00 48.91 88 MET A CA 1
ATOM 674 C C . MET A 1 88 ? 22.114 3.106 -15.464 1.00 48.91 88 MET A C 1
ATOM 676 O O . MET A 1 88 ? 22.399 2.225 -16.271 1.00 48.91 88 MET A O 1
ATOM 680 N N . THR A 1 89 ? 23.010 3.976 -15.009 1.00 44.25 89 THR A N 1
ATOM 681 C CA . THR A 1 89 ? 24.461 3.845 -15.181 1.00 44.25 89 THR A CA 1
ATOM 682 C C . THR A 1 89 ? 25.055 3.511 -13.821 1.00 44.25 89 THR A C 1
ATOM 684 O O . THR A 1 89 ? 24.840 4.268 -12.873 1.00 44.25 89 THR A O 1
ATOM 687 N N . ARG A 1 90 ? 25.745 2.369 -13.724 1.00 38.09 90 ARG A N 1
ATOM 688 C CA . ARG A 1 90 ? 26.674 2.110 -12.618 1.00 38.09 90 ARG A CA 1
ATOM 689 C C . ARG A 1 90 ? 27.826 3.107 -12.649 1.00 38.09 90 ARG A C 1
ATOM 691 O O . ARG A 1 90 ? 28.241 3.473 -13.773 1.00 38.09 90 ARG A O 1
#

Foldseek 3Di:
DPPDPDDDPPDDDVVVVVVVVVCVVVVQVDPVRDCVQVVVFVVVCVVVVHPTGHDDPDDVVVVVVVCVVVVNDAPDWDDDPPPDTDHPDD